Protein AF-A0A4R7K9H9-F1 (afdb_monomer_lite)

Sequence (72 aa):
MLTAHFFYYFAAMDLKKIFGTVLTLLGIGGLVYTAILFGNSTGTTKQLIVFGVLGAIFFFSGIGLIRNTSKS

Organism: NCBI:txid1206753

pLDDT: mean 90.2, std 12.19, range [42.25, 98.56]

Foldseek 3Di:
DVVVVVVVVLVPDDPLLNQLVVLLVQLVVLCVVLVVCVVVVPDDPVSSCVSNVSSVVSNVVSVVSNPPPDDD

Secondary structure (DSSP, 8-state):
-HHHHHHHHHHTS-HHHHHHHHHHHHHHHHHHHHHHHHHTT-S-HHHHHHHHHHHHHHHHHHHHHHH-----

Structure (mmCIF, N/CA/C/O backbone):
data_AF-A0A4R7K9H9-F1
#
_entry.id   AF-A0A4R7K9H9-F1
#
loop_
_atom_site.group_PDB
_atom_site.id
_atom_site.type_symbol
_atom_site.label_atom_id
_atom_site.label_alt_id
_atom_site.label_comp_id
_atom_site.label_asym_id
_atom_site.label_entity_id
_atom_site.label_seq_id
_atom_site.pdbx_PDB_ins_code
_atom_site.Cartn_x
_atom_site.Cartn_y
_atom_site.Cartn_z
_atom_site.occupancy
_atom_site.B_iso_or_equiv
_atom_site.auth_seq_id
_atom_site.auth_comp_id
_atom_site.auth_asym_id
_atom_site.auth_atom_id
_atom_site.pdbx_PDB_model_num
ATOM 1 N N . MET A 1 1 ? -16.976 24.776 -2.652 1.00 70.25 1 MET A N 1
ATOM 2 C CA . MET A 1 1 ? -18.087 23.882 -2.248 1.00 70.25 1 MET A CA 1
ATOM 3 C C . MET A 1 1 ? -17.690 22.402 -2.303 1.00 70.25 1 MET A C 1
ATOM 5 O O . MET A 1 1 ? -17.779 21.751 -1.274 1.00 70.25 1 MET A O 1
ATOM 9 N N . LEU A 1 2 ? -17.148 21.888 -3.420 1.00 69.88 2 LEU A N 1
ATOM 10 C CA . LEU A 1 2 ? -16.716 20.478 -3.558 1.00 69.88 2 LEU A CA 1
ATOM 11 C C . LEU A 1 2 ? -15.622 20.045 -2.552 1.00 69.88 2 LEU A C 1
ATOM 13 O O . LEU A 1 2 ? -15.709 18.976 -1.955 1.00 69.88 2 LEU A O 1
ATOM 17 N N . THR A 1 3 ? -14.635 20.915 -2.306 1.00 80.50 3 THR A N 1
ATOM 18 C CA . THR A 1 3 ? -13.527 20.651 -1.363 1.00 80.50 3 THR A CA 1
ATOM 19 C C . THR A 1 3 ? -14.001 20.464 0.084 1.00 80.50 3 THR A C 1
ATOM 21 O O . THR A 1 3 ? -13.479 19.622 0.809 1.00 80.50 3 THR A O 1
ATOM 24 N N . ALA A 1 4 ? -15.028 21.212 0.502 1.00 81.06 4 ALA A N 1
ATOM 25 C CA . ALA A 1 4 ? -15.553 21.145 1.865 1.00 81.06 4 ALA A CA 1
ATOM 26 C C . ALA A 1 4 ? -16.338 19.846 2.111 1.00 81.06 4 ALA A C 1
ATOM 28 O O . ALA A 1 4 ? -16.265 19.278 3.196 1.00 81.06 4 ALA A O 1
ATOM 29 N N . HIS A 1 5 ? -17.039 19.344 1.090 1.00 81.75 5 HIS A N 1
ATOM 30 C CA . HIS A 1 5 ? -17.815 18.107 1.181 1.00 81.75 5 HIS A CA 1
ATOM 31 C C . HIS A 1 5 ? -16.916 16.867 1.318 1.00 81.75 5 HIS A C 1
ATOM 33 O O . HIS A 1 5 ? -17.178 15.994 2.142 1.00 81.75 5 HIS A O 1
ATOM 39 N N . PHE A 1 6 ? -15.812 16.823 0.565 1.00 79.56 6 PHE A N 1
ATOM 40 C CA . PHE A 1 6 ? -14.820 15.752 0.679 1.00 79.56 6 PHE A CA 1
ATOM 41 C C . PHE A 1 6 ? -14.148 15.737 2.058 1.00 79.56 6 PHE A C 1
ATOM 43 O O . PHE A 1 6 ? -14.058 14.691 2.699 1.00 79.56 6 PHE A O 1
ATOM 50 N N . PHE A 1 7 ? -13.730 16.910 2.544 1.00 80.06 7 PHE A N 1
ATOM 51 C CA . PHE A 1 7 ? -13.097 17.026 3.855 1.00 80.06 7 PHE A CA 1
ATOM 52 C C . PHE A 1 7 ? -14.048 16.647 4.997 1.00 80.06 7 PHE A C 1
ATOM 54 O O . PHE A 1 7 ? -13.635 15.962 5.925 1.00 80.06 7 PHE A O 1
ATOM 61 N N . TYR A 1 8 ? -15.330 17.017 4.913 1.00 84.06 8 TYR A N 1
ATOM 62 C CA . TYR A 1 8 ? -16.331 16.635 5.912 1.00 84.06 8 TYR A CA 1
ATOM 63 C C . TYR A 1 8 ? -16.541 15.115 5.971 1.00 84.06 8 TYR A C 1
ATOM 65 O O . TYR A 1 8 ? -16.566 14.539 7.054 1.00 84.06 8 TYR A O 1
ATOM 73 N N . TYR A 1 9 ? -16.610 14.445 4.815 1.00 84.19 9 TYR A N 1
ATOM 74 C CA . TYR A 1 9 ? -16.732 12.985 4.749 1.00 84.19 9 TYR A CA 1
ATOM 75 C C . TYR A 1 9 ? -15.508 12.269 5.342 1.00 84.19 9 TYR A C 1
ATOM 77 O O . TYR A 1 9 ? -15.635 11.239 6.001 1.00 84.19 9 TYR A O 1
ATOM 85 N N . PHE A 1 10 ? -14.319 12.838 5.137 1.00 81.19 10 PHE A N 1
ATOM 86 C CA . PHE A 1 10 ? -13.074 12.329 5.704 1.00 81.19 10 PHE A CA 1
ATOM 87 C C . PHE A 1 10 ? -12.929 12.623 7.206 1.00 81.19 10 PHE A C 1
ATOM 89 O O . PHE A 1 10 ? -12.422 11.794 7.951 1.00 81.19 10 PHE A O 1
ATOM 96 N N . ALA A 1 11 ? -13.399 13.773 7.687 1.00 79.00 11 ALA A N 1
ATOM 97 C CA . ALA A 1 11 ? -13.399 14.093 9.114 1.00 79.00 11 ALA A CA 1
ATOM 98 C C . ALA A 1 11 ? -14.455 13.290 9.899 1.00 79.00 11 ALA A C 1
ATOM 100 O O . ALA A 1 11 ? -14.274 13.032 11.085 1.00 79.00 11 ALA A O 1
ATOM 101 N N . ALA A 1 12 ? -15.542 12.875 9.242 1.00 80.94 12 ALA A N 1
ATOM 102 C CA . ALA A 1 12 ? -16.617 12.090 9.845 1.00 80.94 12 ALA A CA 1
ATOM 103 C C . ALA A 1 12 ? -16.308 10.581 9.965 1.00 80.94 12 ALA A C 1
ATOM 105 O O . ALA A 1 12 ? -17.113 9.846 10.539 1.00 80.94 12 ALA A O 1
ATOM 106 N N . MET A 1 13 ? -15.179 10.093 9.429 1.00 85.12 13 MET A N 1
ATOM 107 C CA . MET A 1 13 ? -14.805 8.674 9.501 1.00 85.12 13 MET A CA 1
ATOM 108 C C . MET A 1 13 ? -13.878 8.351 10.678 1.00 85.12 13 MET A C 1
ATOM 110 O O . MET A 1 13 ? -13.041 9.147 11.096 1.00 85.12 13 MET A O 1
ATOM 114 N N . ASP A 1 14 ? -14.013 7.127 11.192 1.00 90.00 14 ASP A N 1
ATOM 115 C CA . ASP A 1 14 ? -13.216 6.635 12.314 1.00 90.00 14 ASP A CA 1
ATOM 116 C C . ASP A 1 14 ? -11.714 6.634 11.995 1.00 90.00 14 ASP A C 1
ATOM 118 O O . ASP A 1 14 ? -11.291 6.163 10.934 1.00 90.00 14 ASP A O 1
ATOM 122 N N . LEU A 1 15 ? -10.890 7.026 12.973 1.00 88.94 15 LEU A N 1
ATOM 123 C CA . LEU A 1 15 ? -9.430 7.071 12.836 1.00 88.94 15 LEU A CA 1
ATOM 124 C C . LEU A 1 15 ? -8.844 5.738 12.339 1.00 88.94 15 LEU A C 1
ATOM 126 O O . LEU A 1 15 ? -8.015 5.717 11.432 1.00 88.94 15 LEU A O 1
ATOM 130 N N . LYS A 1 16 ? -9.332 4.606 12.867 1.00 88.06 16 LYS A N 1
ATOM 131 C CA . LYS A 1 16 ? -8.902 3.261 12.441 1.00 88.06 16 LYS A CA 1
ATOM 132 C C . LYS A 1 16 ? -9.174 3.002 10.952 1.00 88.06 16 LYS A C 1
ATOM 134 O O . LYS A 1 16 ? -8.339 2.408 10.274 1.00 88.06 16 LYS A O 1
ATOM 139 N N . LYS A 1 17 ? -10.309 3.480 10.429 1.00 90.31 17 LYS A N 1
ATOM 140 C CA . LYS A 1 17 ? -10.691 3.322 9.017 1.00 90.31 17 LYS A CA 1
ATOM 141 C C . LYS A 1 17 ? -9.889 4.248 8.110 1.00 90.31 17 LYS A C 1
ATOM 143 O O . LYS A 1 17 ? -9.489 3.810 7.034 1.00 90.31 17 LYS A O 1
ATOM 148 N N . ILE A 1 18 ? -9.602 5.476 8.550 1.00 92.81 18 ILE A N 1
ATOM 149 C CA . ILE A 1 18 ? -8.723 6.407 7.827 1.00 92.81 18 ILE A CA 1
ATOM 150 C C . ILE A 1 18 ? -7.340 5.782 7.648 1.00 92.81 18 ILE A C 1
ATOM 152 O O . ILE A 1 18 ? -6.883 5.608 6.519 1.00 92.81 18 ILE A O 1
ATOM 156 N N . PHE A 1 19 ? -6.692 5.393 8.752 1.00 93.44 19 PHE A N 1
ATOM 157 C CA . PHE A 1 19 ? -5.358 4.795 8.701 1.00 93.44 19 PHE A CA 1
ATOM 158 C C . PHE A 1 19 ? -5.349 3.508 7.881 1.00 93.44 19 PHE A C 1
ATOM 160 O O . PHE A 1 19 ? -4.445 3.309 7.075 1.00 93.44 19 PHE A O 1
ATOM 167 N N . GLY A 1 20 ? -6.374 2.665 8.026 1.00 94.88 20 GLY A N 1
ATOM 168 C CA . GLY A 1 20 ? -6.492 1.434 7.252 1.00 94.88 20 GLY A CA 1
ATOM 169 C C . GLY A 1 20 ? -6.645 1.692 5.753 1.00 94.88 20 GLY A C 1
ATOM 170 O O . GLY A 1 20 ? -5.990 1.035 4.946 1.00 94.88 20 GLY A O 1
ATOM 171 N N . THR A 1 21 ? -7.443 2.691 5.369 1.00 94.94 21 THR A N 1
ATOM 172 C CA . THR A 1 21 ? -7.642 3.083 3.963 1.00 94.94 21 THR A CA 1
ATOM 173 C C . THR A 1 21 ? -6.353 3.629 3.360 1.00 94.94 21 THR A C 1
ATOM 175 O O . THR A 1 21 ? -5.931 3.170 2.301 1.00 94.94 21 THR A O 1
ATOM 178 N N . VAL A 1 22 ? -5.679 4.549 4.057 1.00 95.88 22 VAL A N 1
ATOM 179 C CA . VAL A 1 22 ? -4.391 5.109 3.619 1.00 95.88 22 VAL A CA 1
ATOM 180 C C . VAL A 1 22 ? -3.340 4.007 3.481 1.00 95.88 22 VAL A C 1
ATOM 182 O O . VAL A 1 22 ? -2.661 3.928 2.459 1.00 95.88 22 VAL A O 1
ATOM 185 N N . LEU A 1 23 ? -3.239 3.112 4.467 1.00 96.75 23 LEU A N 1
ATOM 186 C CA . LEU A 1 23 ? -2.266 2.022 4.455 1.00 96.75 23 LEU A CA 1
ATOM 187 C C . LEU A 1 23 ? -2.544 1.008 3.335 1.00 96.75 23 LEU A C 1
ATOM 189 O O . LEU A 1 23 ? -1.609 0.544 2.687 1.00 96.75 23 LEU A O 1
ATOM 193 N N . THR A 1 24 ? -3.818 0.722 3.047 1.00 97.38 24 THR A N 1
ATOM 194 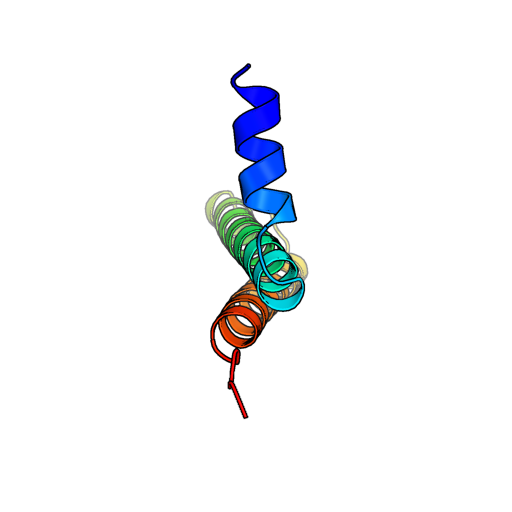C CA . THR A 1 24 ? -4.216 -0.154 1.932 1.00 97.38 24 THR A CA 1
ATOM 195 C C . THR A 1 24 ? -3.841 0.466 0.587 1.00 97.38 24 THR A C 1
ATOM 197 O O . THR A 1 24 ? -3.266 -0.216 -0.258 1.00 97.38 24 THR A O 1
ATOM 200 N N . LEU A 1 25 ? -4.105 1.764 0.395 1.00 98.00 25 LEU A N 1
ATOM 201 C CA . LEU A 1 25 ? -3.726 2.484 -0.825 1.00 98.00 25 LEU A CA 1
ATOM 202 C C . LEU A 1 25 ? -2.204 2.512 -1.020 1.00 98.00 25 LEU A C 1
ATOM 204 O O . LEU A 1 25 ? -1.726 2.265 -2.127 1.00 98.00 25 LEU A O 1
ATOM 208 N N . LEU A 1 26 ? -1.437 2.738 0.051 1.00 98.12 26 LEU A N 1
ATOM 209 C CA . LEU A 1 26 ? 0.025 2.646 0.017 1.00 98.12 26 LEU A CA 1
ATOM 210 C C . LEU A 1 26 ? 0.508 1.226 -0.311 1.00 98.12 26 LEU A C 1
ATOM 212 O O . LEU A 1 26 ? 1.427 1.069 -1.112 1.00 98.12 26 LEU A O 1
ATOM 216 N N . GLY A 1 27 ? -0.121 0.195 0.260 1.00 98.38 27 GLY A N 1
ATOM 217 C CA . GLY A 1 27 ? 0.182 -1.206 -0.037 1.00 98.38 27 GLY A CA 1
ATOM 218 C C . GLY A 1 27 ? -0.035 -1.553 -1.511 1.00 98.38 27 GLY A C 1
ATOM 219 O O . GLY A 1 27 ? 0.854 -2.116 -2.148 1.00 98.38 27 GLY A O 1
ATOM 220 N N . ILE A 1 28 ? -1.170 -1.134 -2.083 1.00 98.56 28 ILE A N 1
ATOM 221 C CA . ILE A 1 28 ? -1.450 -1.268 -3.523 1.00 98.56 28 ILE A CA 1
ATOM 222 C C . ILE A 1 28 ? -0.364 -0.557 -4.339 1.00 98.56 28 ILE A C 1
ATOM 224 O O . ILE A 1 28 ? 0.194 -1.155 -5.257 1.00 98.56 28 ILE A O 1
ATOM 228 N N . GLY A 1 29 ? -0.013 0.681 -3.980 1.00 98.50 29 GLY A N 1
ATOM 229 C CA . GLY A 1 29 ? 1.054 1.434 -4.643 1.00 98.50 29 GLY A CA 1
ATOM 230 C C . GLY A 1 29 ? 2.407 0.712 -4.620 1.00 98.50 29 GLY A C 1
ATOM 231 O O . GLY A 1 29 ? 3.071 0.626 -5.651 1.00 98.50 29 GLY A O 1
ATOM 232 N N . GLY A 1 30 ? 2.795 0.132 -3.480 1.00 98.19 30 GLY A N 1
ATOM 233 C CA . GLY A 1 30 ? 4.040 -0.632 -3.341 1.00 98.19 30 GLY A CA 1
ATOM 234 C C . GLY A 1 30 ? 4.067 -1.917 -4.177 1.00 98.19 30 GLY A C 1
ATOM 235 O O . GLY A 1 30 ? 5.080 -2.232 -4.809 1.00 98.19 30 GLY A O 1
ATOM 236 N N . LEU A 1 31 ? 2.942 -2.634 -4.249 1.00 98.44 31 LEU A N 1
ATOM 237 C CA . LEU A 1 31 ? 2.807 -3.825 -5.093 1.00 98.44 31 LEU A CA 1
ATOM 238 C C . LEU A 1 31 ? 2.867 -3.470 -6.584 1.00 98.44 31 LEU A C 1
ATOM 240 O O . LEU A 1 31 ? 3.591 -4.117 -7.341 1.00 98.44 31 LEU A O 1
ATOM 244 N N . VAL A 1 32 ? 2.175 -2.404 -6.997 1.00 98.50 32 VAL A N 1
ATOM 245 C CA . VAL A 1 32 ? 2.233 -1.894 -8.375 1.00 98.50 32 VAL A CA 1
ATOM 246 C C . VAL A 1 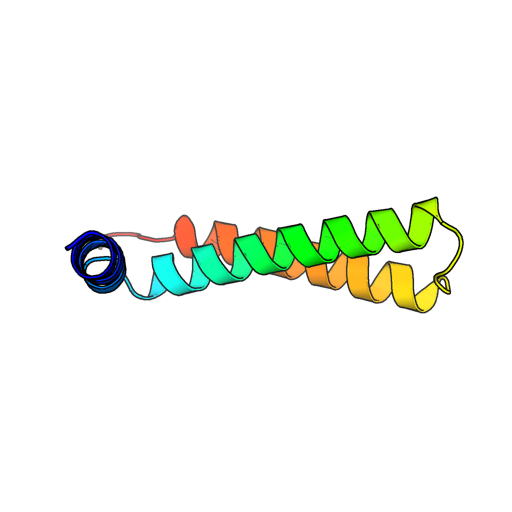32 ? 3.652 -1.452 -8.730 1.00 98.50 32 VAL A C 1
ATOM 248 O O . VAL A 1 32 ? 4.154 -1.813 -9.791 1.00 98.50 32 VAL A O 1
ATOM 251 N N . TYR A 1 33 ? 4.342 -0.736 -7.839 1.00 98.19 33 TYR A N 1
ATOM 252 C CA . TYR A 1 33 ? 5.726 -0.322 -8.070 1.00 98.19 33 TYR A CA 1
ATOM 253 C C . TYR A 1 33 ? 6.666 -1.519 -8.241 1.00 98.19 33 TYR A C 1
ATOM 255 O O . TYR A 1 33 ? 7.493 -1.535 -9.152 1.00 98.19 33 TYR A O 1
ATOM 263 N N . THR A 1 34 ? 6.490 -2.562 -7.427 1.00 98.31 34 THR A N 1
ATOM 264 C CA . THR A 1 34 ? 7.243 -3.816 -7.564 1.00 98.31 34 THR A CA 1
ATOM 265 C C . THR A 1 34 ? 6.989 -4.474 -8.920 1.00 98.31 34 THR A C 1
ATOM 267 O O . THR A 1 34 ? 7.938 -4.905 -9.572 1.00 98.31 34 THR A O 1
ATOM 270 N N . ALA A 1 35 ? 5.734 -4.505 -9.383 1.00 98.19 35 ALA A N 1
ATOM 271 C CA . ALA A 1 35 ? 5.377 -5.051 -10.692 1.00 98.19 35 ALA A CA 1
ATOM 272 C C . ALA A 1 35 ? 6.010 -4.258 -11.848 1.00 98.19 35 ALA A C 1
ATOM 274 O O . ALA A 1 35 ? 6.527 -4.858 -12.787 1.00 98.19 35 ALA A O 1
ATOM 275 N N . ILE A 1 36 ? 6.035 -2.923 -11.757 1.00 98.12 36 ILE A N 1
ATOM 276 C CA . ILE A 1 36 ? 6.713 -2.058 -12.735 1.00 98.12 36 ILE A CA 1
ATOM 277 C C . ILE A 1 36 ? 8.214 -2.358 -12.749 1.00 98.12 36 ILE A C 1
ATOM 279 O O . ILE A 1 36 ? 8.799 -2.539 -13.815 1.00 98.12 36 ILE A O 1
ATOM 283 N N . LEU A 1 37 ? 8.840 -2.434 -11.577 1.00 97.50 37 LEU A N 1
ATOM 284 C CA . LEU A 1 37 ? 10.274 -2.662 -11.444 1.00 97.50 37 LEU A CA 1
ATOM 285 C C . LEU A 1 37 ? 10.689 -4.046 -11.979 1.00 97.50 37 LEU A C 1
ATOM 287 O O . LEU A 1 37 ? 11.718 -4.178 -12.644 1.00 97.50 37 LEU A O 1
ATOM 291 N N . PHE A 1 38 ? 9.862 -5.062 -11.725 1.00 96.56 38 PHE A N 1
ATOM 292 C CA . PHE A 1 38 ? 10.041 -6.416 -12.242 1.00 96.56 38 PHE A CA 1
ATOM 293 C C . PHE A 1 38 ? 9.848 -6.472 -13.761 1.00 96.56 38 PHE A C 1
ATOM 295 O O . PHE A 1 38 ? 10.718 -6.965 -14.472 1.00 96.56 38 PHE A O 1
ATOM 302 N N . GLY A 1 39 ? 8.741 -5.920 -14.270 1.00 97.56 39 GLY A N 1
ATOM 303 C CA . GLY A 1 39 ? 8.399 -5.960 -15.694 1.00 97.56 39 GLY A CA 1
ATOM 304 C C . GLY A 1 39 ? 9.398 -5.218 -16.581 1.00 97.56 39 GLY A C 1
ATOM 305 O O . GLY A 1 39 ? 9.669 -5.653 -17.695 1.00 97.56 39 GLY A O 1
ATOM 306 N N . ASN A 1 40 ? 10.001 -4.140 -16.074 1.00 97.38 40 ASN A N 1
ATOM 307 C CA . ASN A 1 40 ? 11.033 -3.395 -16.796 1.00 9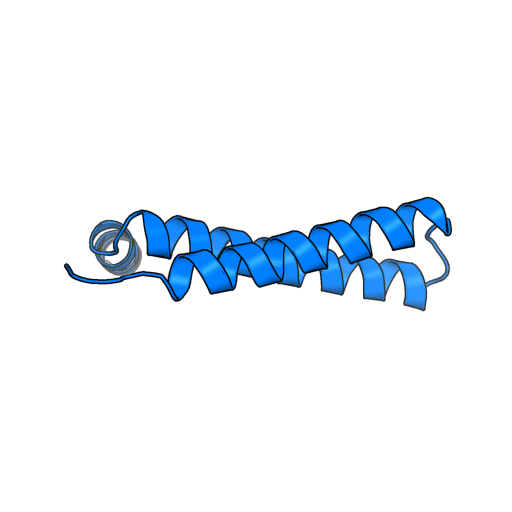7.38 40 ASN A CA 1
ATOM 308 C C . ASN A 1 40 ? 12.453 -3.950 -16.584 1.00 97.38 40 ASN A C 1
ATOM 310 O O . ASN A 1 40 ? 13.397 -3.408 -17.147 1.00 97.38 40 ASN A O 1
ATOM 314 N N . SER A 1 41 ? 12.633 -5.011 -15.783 1.00 94.38 41 SER A N 1
ATOM 315 C CA . SER A 1 41 ? 13.953 -5.569 -15.431 1.00 94.38 41 SER A CA 1
ATOM 316 C C . SER A 1 41 ? 14.937 -4.541 -14.842 1.00 94.38 41 SER A C 1
ATOM 318 O O . SER A 1 41 ? 16.151 -4.678 -14.978 1.00 94.38 41 SER A O 1
ATOM 320 N N . THR A 1 42 ? 14.427 -3.498 -14.181 1.00 91.94 42 THR A N 1
ATOM 321 C CA . THR A 1 42 ? 15.228 -2.380 -13.648 1.00 91.94 42 THR A CA 1
ATOM 322 C C . THR A 1 42 ? 15.532 -2.502 -12.152 1.00 91.94 42 THR A C 1
ATOM 324 O O . THR A 1 42 ? 16.329 -1.729 -11.623 1.00 91.94 42 THR A O 1
ATOM 327 N N . GLY A 1 43 ? 14.932 -3.467 -11.448 1.00 90.31 43 GLY A N 1
ATOM 328 C CA . GLY A 1 43 ? 15.182 -3.713 -10.025 1.00 90.31 43 GLY A CA 1
ATOM 329 C C . GLY A 1 43 ? 16.151 -4.845 -9.756 1.00 90.31 43 GLY A C 1
ATOM 330 O O . GLY A 1 43 ? 16.057 -5.915 -10.350 1.00 90.31 43 GLY A O 1
ATOM 331 N N . THR A 1 44 ? 17.012 -4.660 -8.757 1.00 96.56 44 THR A N 1
ATOM 332 C CA . THR A 1 44 ? 17.741 -5.788 -8.170 1.00 96.56 44 THR A CA 1
ATOM 333 C C . THR A 1 44 ? 16.775 -6.731 -7.447 1.00 96.56 44 THR A C 1
ATOM 335 O O . THR A 1 44 ? 15.757 -6.305 -6.895 1.00 96.56 44 THR A O 1
ATOM 338 N N . THR A 1 45 ? 17.131 -8.014 -7.349 1.00 95.62 45 THR A N 1
ATOM 339 C CA . THR A 1 45 ? 16.342 -9.018 -6.614 1.00 95.62 45 THR A CA 1
ATOM 340 C C . THR A 1 45 ? 16.023 -8.577 -5.183 1.00 95.62 45 THR A C 1
ATOM 342 O O . THR A 1 45 ? 14.914 -8.783 -4.700 1.00 95.62 45 THR A O 1
ATOM 345 N N . LYS A 1 46 ? 16.967 -7.905 -4.509 1.00 97.19 46 LYS A N 1
ATOM 346 C CA . LYS A 1 46 ? 16.760 -7.391 -3.147 1.00 97.19 46 LYS A CA 1
ATOM 347 C C . LYS A 1 46 ? 15.680 -6.310 -3.101 1.00 97.19 46 LYS A C 1
ATOM 349 O O . LYS A 1 46 ? 14.831 -6.356 -2.219 1.00 97.19 46 LYS A O 1
ATOM 354 N N . GLN A 1 47 ? 15.685 -5.373 -4.050 1.00 97.19 47 GLN A N 1
ATOM 355 C CA . GLN A 1 47 ? 14.665 -4.322 -4.133 1.00 97.19 47 GLN A CA 1
ATOM 356 C C . GLN A 1 47 ? 13.278 -4.907 -4.395 1.00 97.19 47 GLN A C 1
ATOM 358 O O . GLN A 1 47 ? 12.321 -4.515 -3.738 1.00 97.19 47 GLN A O 1
ATOM 363 N N . LEU A 1 48 ? 13.180 -5.880 -5.303 1.00 97.88 48 LEU A N 1
ATOM 364 C CA . LEU A 1 48 ? 11.919 -6.549 -5.618 1.00 97.88 48 LEU A CA 1
ATOM 365 C C . LEU A 1 48 ? 11.332 -7.267 -4.401 1.00 97.88 48 LEU A C 1
ATOM 367 O O . LEU A 1 48 ? 10.143 -7.133 -4.122 1.00 97.88 48 LEU A O 1
ATOM 371 N N . ILE A 1 49 ? 12.172 -7.976 -3.641 1.00 98.12 49 ILE A N 1
ATOM 372 C CA . ILE A 1 49 ? 11.745 -8.645 -2.408 1.00 98.12 49 ILE A CA 1
ATOM 373 C C . ILE A 1 49 ? 11.296 -7.614 -1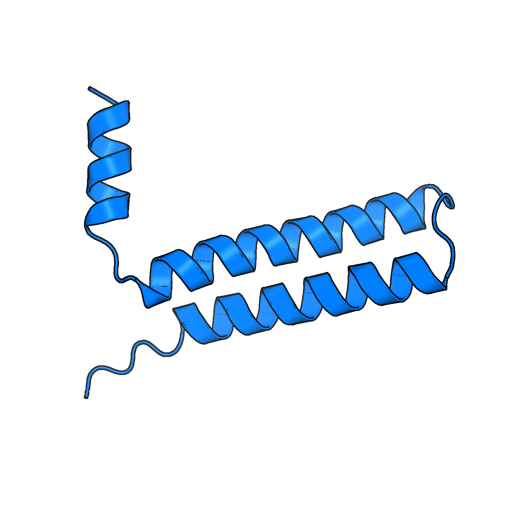.372 1.00 98.12 49 ILE A C 1
ATOM 375 O O . ILE A 1 49 ? 10.218 -7.759 -0.804 1.00 98.12 49 ILE A O 1
ATOM 379 N N . VAL A 1 50 ? 12.085 -6.561 -1.137 1.00 98.00 50 VAL A N 1
ATOM 380 C CA . VAL A 1 50 ? 11.754 -5.542 -0.132 1.00 98.00 50 VAL A CA 1
ATOM 381 C C . VAL A 1 50 ? 10.452 -4.830 -0.484 1.00 98.00 50 VAL A C 1
ATOM 383 O O . VAL A 1 50 ? 9.554 -4.785 0.350 1.00 98.00 50 VAL A O 1
ATOM 386 N N . PHE A 1 51 ? 10.308 -4.308 -1.703 1.00 97.81 51 PHE A N 1
ATOM 387 C CA . PHE A 1 51 ? 9.107 -3.568 -2.096 1.00 97.81 51 PHE A CA 1
ATOM 388 C C . PHE A 1 51 ? 7.878 -4.471 -2.221 1.00 97.81 51 PHE A C 1
ATOM 390 O O . PHE A 1 51 ? 6.795 -4.073 -1.791 1.00 97.81 51 PHE A O 1
ATOM 397 N N . GLY A 1 52 ? 8.047 -5.700 -2.716 1.00 98.19 52 GLY A N 1
ATOM 398 C CA . GLY A 1 52 ? 6.956 -6.662 -2.835 1.00 98.19 52 GLY A CA 1
ATOM 399 C C . GLY A 1 52 ? 6.424 -7.091 -1.471 1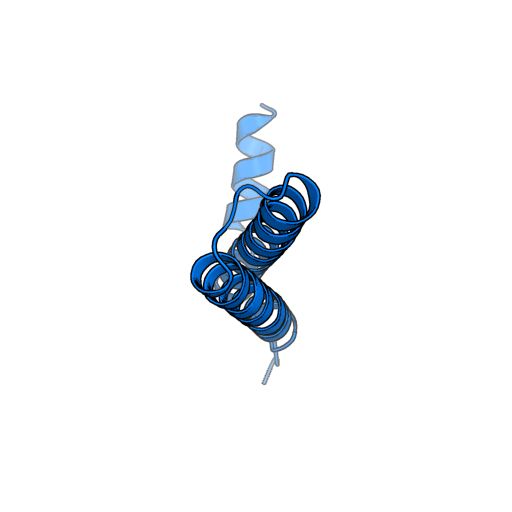.00 98.19 52 GLY A C 1
ATOM 400 O O . GLY A 1 52 ? 5.222 -7.015 -1.220 1.00 98.19 52 GLY A O 1
ATOM 401 N N . VAL A 1 53 ? 7.319 -7.479 -0.558 1.00 98.56 53 VAL A N 1
ATOM 402 C CA . VAL A 1 53 ? 6.943 -7.893 0.801 1.00 98.56 53 VAL A CA 1
ATOM 403 C C . VAL A 1 53 ? 6.394 -6.711 1.599 1.00 98.56 53 VAL A C 1
ATOM 405 O O . VAL A 1 53 ? 5.361 -6.853 2.248 1.00 98.56 53 VAL A O 1
ATOM 408 N N . LEU A 1 54 ? 7.022 -5.533 1.526 1.00 98.44 54 LEU A N 1
ATOM 409 C CA . LEU A 1 54 ? 6.541 -4.338 2.225 1.00 98.44 54 LEU A CA 1
ATOM 410 C C . LEU A 1 54 ? 5.148 -3.919 1.729 1.00 98.44 54 LEU A C 1
ATOM 412 O O . LEU A 1 54 ? 4.260 -3.669 2.543 1.00 98.44 54 LEU A O 1
ATOM 416 N N . GLY A 1 55 ? 4.934 -3.910 0.408 1.00 98.44 55 GLY A N 1
ATOM 417 C CA . GLY A 1 55 ? 3.633 -3.628 -0.199 1.00 98.44 55 GLY A CA 1
ATOM 418 C C . GLY A 1 55 ? 2.557 -4.617 0.252 1.00 98.44 55 GLY A C 1
ATOM 419 O O . GLY A 1 55 ? 1.464 -4.205 0.643 1.00 98.44 55 GLY A O 1
ATOM 420 N N . ALA A 1 56 ? 2.884 -5.912 0.293 1.00 98.50 56 ALA A N 1
ATOM 421 C CA . ALA A 1 56 ? 1.978 -6.948 0.783 1.00 98.50 56 ALA A CA 1
ATOM 422 C C . ALA A 1 56 ? 1.631 -6.764 2.271 1.00 98.50 56 ALA A C 1
ATOM 424 O O . ALA A 1 56 ? 0.457 -6.800 2.637 1.00 98.50 56 ALA A O 1
ATOM 425 N N . ILE A 1 57 ? 2.626 -6.515 3.131 1.00 98.44 57 ILE A N 1
ATOM 426 C CA . ILE A 1 57 ? 2.411 -6.276 4.568 1.00 98.44 57 ILE A CA 1
ATOM 427 C C . ILE A 1 57 ? 1.492 -5.071 4.778 1.00 98.44 57 ILE A C 1
ATOM 429 O O . ILE A 1 57 ? 0.546 -5.151 5.562 1.00 98.44 57 ILE A O 1
ATOM 433 N N . PHE A 1 58 ? 1.733 -3.966 4.070 1.00 98.06 58 PHE A N 1
ATOM 434 C CA . PHE A 1 58 ? 0.907 -2.763 4.186 1.00 98.06 58 PHE A CA 1
ATOM 435 C C . PHE A 1 58 ? -0.522 -3.017 3.701 1.00 98.06 58 PHE A C 1
ATOM 437 O O . PHE A 1 58 ? -1.472 -2.623 4.373 1.00 98.06 58 PHE A O 1
ATOM 444 N N . PHE A 1 59 ? -0.697 -3.752 2.603 1.00 97.94 59 PHE A N 1
ATOM 445 C CA . PHE A 1 59 ? -2.017 -4.118 2.098 1.00 97.94 59 PHE A CA 1
ATOM 446 C C . PHE A 1 59 ? -2.823 -4.946 3.111 1.00 97.94 59 PHE A C 1
ATOM 448 O O . PHE A 1 59 ? -3.941 -4.573 3.472 1.00 97.94 59 PHE A O 1
ATOM 455 N N . PHE A 1 60 ? -2.248 -6.039 3.625 1.00 97.38 60 PHE A N 1
ATOM 456 C CA . PHE A 1 60 ? -2.942 -6.903 4.585 1.00 97.38 60 PHE A CA 1
ATOM 457 C C . PHE A 1 60 ? -3.190 -6.207 5.927 1.00 97.38 60 PHE A C 1
ATOM 459 O O . PHE A 1 60 ? -4.268 -6.353 6.504 1.00 97.38 60 PHE A O 1
ATOM 466 N N . SER A 1 61 ? -2.227 -5.415 6.405 1.00 96.38 61 SER A N 1
ATOM 467 C CA . SER A 1 61 ? -2.378 -4.616 7.624 1.00 96.38 61 SER A CA 1
ATOM 468 C C . SER A 1 61 ? -3.487 -3.568 7.480 1.00 96.38 61 SER A C 1
ATOM 470 O O . SER A 1 61 ? -4.341 -3.442 8.360 1.00 96.38 61 SER A O 1
ATOM 472 N N . GLY A 1 62 ? -3.542 -2.875 6.336 1.00 95.50 62 GLY A N 1
ATOM 473 C CA . GLY A 1 62 ? -4.573 -1.884 6.032 1.00 95.50 62 GLY A CA 1
ATOM 474 C C . GLY A 1 62 ? -5.979 -2.482 6.049 1.00 95.50 62 GLY A C 1
ATOM 475 O O . GLY A 1 62 ? -6.851 -1.987 6.767 1.00 95.50 62 GLY A O 1
ATOM 476 N N . ILE A 1 63 ? -6.179 -3.608 5.357 1.00 94.94 63 ILE A N 1
ATOM 477 C CA . ILE A 1 63 ? -7.453 -4.345 5.368 1.00 94.94 63 ILE A CA 1
ATOM 478 C C . ILE A 1 63 ? -7.808 -4.817 6.782 1.00 94.94 63 ILE A C 1
ATOM 480 O O . ILE A 1 63 ? -8.963 -4.702 7.196 1.00 94.94 63 ILE A O 1
ATOM 484 N N . GLY A 1 64 ? -6.833 -5.317 7.546 1.00 93.50 64 GLY A N 1
ATOM 485 C CA . GLY A 1 64 ? -7.038 -5.737 8.934 1.00 93.50 64 GLY A CA 1
ATOM 486 C C . GLY A 1 64 ? -7.556 -4.603 9.824 1.00 93.50 64 GLY A C 1
ATOM 487 O O . GLY A 1 64 ? -8.472 -4.809 10.623 1.00 93.50 64 GLY A O 1
ATOM 488 N N . LEU A 1 65 ? -7.031 -3.389 9.641 1.00 93.00 65 LEU A N 1
ATOM 489 C CA . LEU A 1 65 ? -7.442 -2.205 10.395 1.00 93.00 65 LEU A CA 1
ATOM 490 C C . LEU A 1 65 ? -8.849 -1.722 10.007 1.00 93.00 65 LEU A C 1
ATOM 492 O O . LEU A 1 65 ? -9.614 -1.309 10.880 1.00 93.00 65 LEU A O 1
ATOM 496 N N . ILE A 1 66 ? -9.214 -1.837 8.724 1.00 91.31 66 ILE A N 1
ATOM 497 C CA . ILE A 1 66 ? -10.573 -1.552 8.232 1.00 91.31 66 ILE A CA 1
ATOM 498 C C . ILE A 1 66 ? -11.576 -2.584 8.766 1.00 91.31 66 ILE A C 1
ATOM 500 O O . ILE A 1 66 ? -12.700 -2.219 9.097 1.00 91.31 66 ILE A O 1
ATOM 504 N N . ARG A 1 67 ? -11.192 -3.866 8.859 1.00 83.19 67 ARG A N 1
ATOM 505 C CA . ARG A 1 67 ? -12.098 -4.964 9.243 1.00 83.19 67 ARG A CA 1
ATOM 506 C C . ARG A 1 67 ? -12.358 -5.043 10.748 1.00 83.19 67 ARG A C 1
ATOM 508 O O . ARG A 1 67 ? -13.458 -5.403 11.153 1.00 83.19 67 ARG A O 1
ATOM 515 N N . ASN A 1 68 ? -11.384 -4.691 11.588 1.00 75.31 68 ASN A N 1
ATOM 516 C CA . ASN A 1 68 ? -11.471 -4.851 13.047 1.00 75.31 68 ASN A CA 1
ATOM 517 C C . ASN A 1 68 ? -12.207 -3.705 13.768 1.00 75.31 68 ASN A C 1
ATOM 519 O O . ASN A 1 68 ? -11.837 -3.304 14.875 1.00 75.31 68 ASN A O 1
ATOM 523 N N . THR A 1 69 ? -13.297 -3.197 13.191 1.00 62.09 69 THR A N 1
ATOM 524 C CA . THR A 1 69 ? -14.213 -2.278 13.888 1.00 62.09 69 THR A CA 1
ATOM 525 C C . THR A 1 69 ? -15.220 -3.095 14.689 1.00 62.09 69 THR A C 1
ATOM 527 O O . THR A 1 69 ? -16.423 -3.081 14.433 1.00 62.09 69 THR A O 1
ATOM 530 N N . SER A 1 70 ? -14.712 -3.869 15.646 1.00 44.69 70 SER A N 1
ATOM 531 C CA . SER A 1 70 ? -15.574 -4.523 16.620 1.00 44.69 70 SER A CA 1
ATOM 532 C C . SER A 1 70 ? -16.147 -3.436 17.521 1.00 44.69 70 SER A C 1
ATOM 534 O O . SER A 1 70 ? -15.428 -2.841 18.322 1.00 44.69 70 SER A O 1
ATOM 536 N N . LYS A 1 71 ? -17.437 -3.144 17.344 1.00 54.12 71 LYS A N 1
ATOM 537 C CA . LYS A 1 71 ? -18.270 -2.584 18.407 1.00 54.12 71 LYS A CA 1
ATOM 538 C C . LYS A 1 71 ? -18.298 -3.654 19.506 1.00 54.12 71 LYS A C 1
ATOM 540 O O . LYS A 1 71 ? -18.809 -4.743 19.262 1.00 54.12 71 LYS A O 1
ATOM 545 N N . SER A 1 72 ? -17.684 -3.375 20.649 1.00 42.25 72 SER A N 1
ATOM 546 C CA . SER A 1 72 ? -18.070 -3.960 21.934 1.00 42.25 72 SER A CA 1
ATOM 547 C C . SER A 1 72 ? -18.518 -2.826 22.831 1.00 42.25 72 SER A C 1
ATOM 549 O O . SER A 1 72 ? -17.988 -1.706 22.645 1.00 42.25 72 SER A O 1
#

Radius of gyration: 15.92 Å; chains: 1; boundi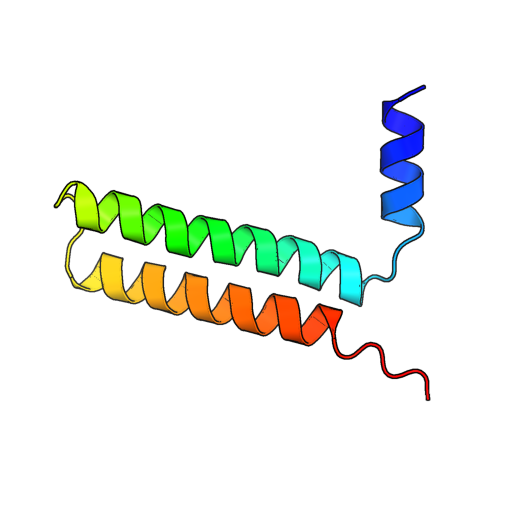ng box: 36×33×39 Å